Protein AF-A0A0H5CKI2-F1 (afdb_monomer_lite)

pLDDT: mean 74.11, std 16.39, range [36.91, 92.69]

Foldseek 3Di:
DVVVVVLVVLVVLQVVLCVVCPVQADPPVDSDADSSPHRDDPVNVQVVVQVVCVVVVHDRATPVNVLVVVLQVCVLVVNDLVVNCVVSDPCPSCNSCVVRVVPNPPPPPVVVVVVCVVPDDDDPDPPDPDDDD

Structure (mmCIF, N/CA/C/O backbone):
data_AF-A0A0H5CKI2-F1
#
_entry.id   AF-A0A0H5CKI2-F1
#
loop_
_atom_site.group_PDB
_atom_site.id
_atom_site.type_symbol
_atom_site.label_atom_id
_atom_site.label_alt_id
_atom_site.label_comp_id
_atom_site.label_asym_id
_atom_site.label_entity_id
_atom_site.label_seq_id
_atom_site.pdbx_PDB_ins_code
_atom_site.Cartn_x
_atom_site.Cartn_y
_atom_site.Cartn_z
_atom_site.occupancy
_atom_site.B_iso_or_equiv
_atom_site.auth_seq_id
_atom_site.auth_comp_id
_atom_site.auth_asym_id
_atom_site.auth_atom_id
_atom_site.pdbx_PDB_model_num
ATOM 1 N N . MET A 1 1 ? 6.039 -18.849 4.627 1.00 58.28 1 MET A N 1
ATOM 2 C CA . MET A 1 1 ? 5.171 -17.657 4.749 1.00 58.28 1 MET A CA 1
ATOM 3 C C . MET A 1 1 ? 4.934 -17.100 3.351 1.00 58.28 1 MET A C 1
ATOM 5 O O . MET A 1 1 ? 5.906 -16.752 2.691 1.00 58.28 1 MET A O 1
ATOM 9 N N . PHE A 1 2 ? 3.684 -17.084 2.883 1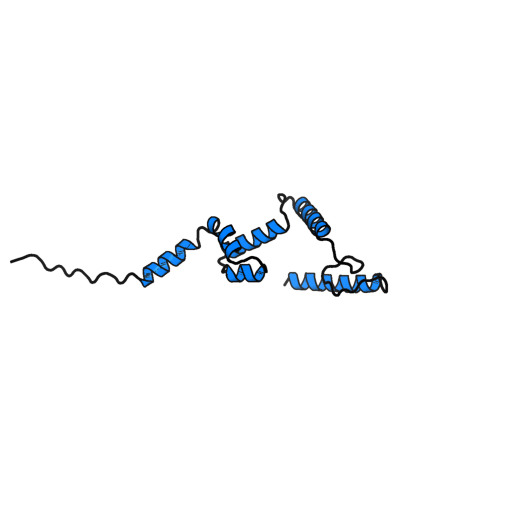.00 82.69 2 PHE A N 1
ATOM 10 C CA . PHE A 1 2 ? 3.303 -16.743 1.501 1.00 82.69 2 PHE A CA 1
ATOM 11 C C . PHE A 1 2 ? 3.906 -15.413 1.005 1.00 82.69 2 PHE A C 1
ATOM 13 O O . PHE 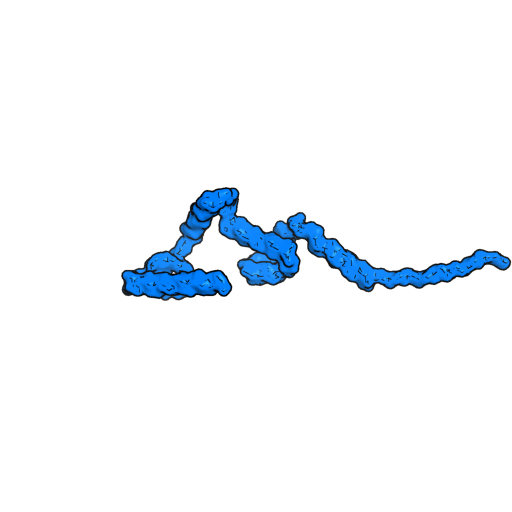A 1 2 ? 4.501 -15.367 -0.065 1.00 82.69 2 PHE A O 1
ATOM 20 N N . THR A 1 3 ? 3.879 -14.367 1.835 1.00 79.19 3 THR A N 1
ATOM 21 C CA . THR A 1 3 ? 4.388 -13.028 1.491 1.00 79.19 3 THR A CA 1
ATOM 22 C C . THR A 1 3 ? 5.871 -13.008 1.117 1.00 79.19 3 THR A C 1
ATOM 24 O O . THR A 1 3 ? 6.260 -12.345 0.161 1.00 79.19 3 THR A O 1
ATOM 27 N N . VAL A 1 4 ? 6.709 -13.762 1.838 1.00 88.06 4 VAL A N 1
ATOM 28 C CA . VAL A 1 4 ? 8.156 -13.826 1.565 1.00 88.06 4 VAL A CA 1
ATOM 29 C C . VAL A 1 4 ? 8.427 -14.507 0.224 1.00 88.06 4 VAL A C 1
ATOM 31 O O . VAL A 1 4 ? 9.338 -14.102 -0.493 1.00 88.06 4 VAL A O 1
ATOM 34 N N . ALA A 1 5 ? 7.636 -15.523 -0.130 1.00 89.19 5 ALA A N 1
ATOM 35 C CA . ALA A 1 5 ? 7.769 -16.206 -1.413 1.00 89.19 5 ALA A CA 1
ATOM 36 C C . ALA A 1 5 ? 7.424 -15.266 -2.579 1.00 89.19 5 ALA A C 1
ATOM 38 O O . ALA A 1 5 ? 8.227 -15.127 -3.498 1.00 89.19 5 ALA A O 1
ATOM 39 N N . VAL A 1 6 ? 6.298 -14.550 -2.481 1.00 90.62 6 VAL A N 1
ATOM 40 C CA . VAL A 1 6 ? 5.864 -13.579 -3.500 1.00 90.62 6 VAL A CA 1
ATOM 41 C C . VAL A 1 6 ? 6.878 -12.443 -3.665 1.00 90.62 6 VAL A C 1
ATOM 43 O O . VAL A 1 6 ? 7.174 -12.038 -4.787 1.00 90.62 6 VAL A O 1
ATOM 46 N N . LEU A 1 7 ? 7.456 -11.942 -2.567 1.00 90.44 7 LEU A N 1
ATOM 47 C CA . LEU A 1 7 ? 8.480 -10.900 -2.644 1.00 90.44 7 LEU A CA 1
ATOM 48 C C . LEU A 1 7 ? 9.746 -11.400 -3.350 1.00 90.44 7 LEU A C 1
ATOM 50 O O . LEU A 1 7 ? 10.278 -10.700 -4.203 1.00 90.44 7 LEU A O 1
ATOM 54 N N . ARG A 1 8 ? 10.217 -12.613 -3.038 1.00 91.75 8 ARG A N 1
ATOM 55 C CA . ARG A 1 8 ? 11.390 -13.200 -3.709 1.00 91.75 8 ARG A CA 1
ATOM 56 C C . ARG A 1 8 ? 11.168 -13.362 -5.207 1.00 91.75 8 ARG A C 1
ATOM 58 O O . ARG A 1 8 ? 12.046 -13.021 -5.990 1.00 91.75 8 ARG A O 1
ATOM 65 N N . GLU A 1 9 ? 9.994 -13.844 -5.597 1.00 92.69 9 GLU A N 1
ATOM 66 C CA . GLU A 1 9 ? 9.608 -13.946 -7.004 1.00 92.69 9 GLU A CA 1
ATOM 67 C C . GLU A 1 9 ? 9.579 -12.569 -7.679 1.00 92.69 9 GLU A C 1
ATOM 69 O O . GLU A 1 9 ? 10.033 -12.413 -8.811 1.00 92.69 9 GLU A O 1
ATOM 74 N N . HIS A 1 10 ? 9.086 -11.544 -6.980 1.00 90.62 10 HIS A N 1
ATOM 75 C CA . HIS A 1 10 ? 9.087 -10.188 -7.509 1.00 90.62 10 HIS A CA 1
ATOM 76 C C . HIS A 1 10 ? 10.499 -9.638 -7.717 1.00 90.62 10 HIS A C 1
ATOM 78 O O . HIS A 1 10 ? 10.760 -9.085 -8.782 1.00 90.62 10 HIS A O 1
ATOM 8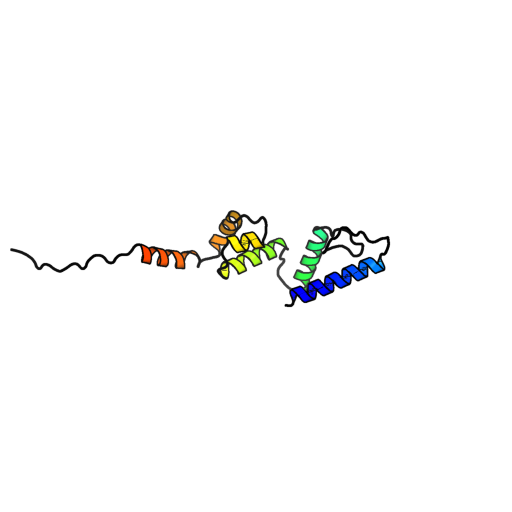4 N N . LEU A 1 11 ? 11.397 -9.824 -6.748 1.00 91.50 11 LEU A N 1
ATOM 85 C CA . LEU A 1 11 ? 12.793 -9.399 -6.861 1.00 91.50 11 LEU A CA 1
ATOM 86 C C . LEU A 1 11 ? 13.497 -10.104 -8.028 1.00 91.50 11 LEU A C 1
ATOM 88 O O . LEU A 1 11 ? 14.174 -9.451 -8.813 1.00 91.50 11 LEU A O 1
ATOM 92 N N . ALA A 1 12 ? 13.250 -11.403 -8.222 1.00 92.62 12 ALA A N 1
ATOM 93 C CA . ALA A 1 12 ? 13.782 -12.134 -9.372 1.00 92.62 12 ALA A CA 1
ATOM 94 C C . ALA A 1 12 ? 13.271 -11.582 -10.719 1.00 92.62 12 ALA A C 1
ATOM 96 O O . ALA A 1 12 ? 14.019 -11.556 -11.697 1.00 92.62 12 ALA A O 1
ATOM 97 N N . ARG A 1 13 ? 12.013 -11.113 -10.779 1.00 90.25 13 ARG A N 1
ATOM 98 C CA . ARG A 1 13 ? 11.475 -10.425 -11.966 1.00 90.25 13 ARG A CA 1
ATOM 99 C C . ARG A 1 13 ? 12.154 -9.080 -12.216 1.00 90.25 13 ARG A C 1
ATOM 101 O O . ARG A 1 13 ? 12.443 -8.793 -13.370 1.00 90.25 13 ARG A O 1
ATOM 108 N N . LEU A 1 14 ? 12.441 -8.298 -11.173 1.00 91.00 14 LEU A N 1
ATOM 109 C CA . LEU A 1 14 ? 13.188 -7.041 -11.320 1.00 91.00 14 LEU A CA 1
ATOM 110 C C . LEU A 1 14 ? 14.589 -7.303 -11.880 1.00 91.00 14 LEU A C 1
ATOM 112 O O . LEU A 1 14 ? 15.010 -6.633 -12.815 1.00 91.00 14 LEU A O 1
ATOM 116 N N . ASP A 1 15 ? 15.286 -8.322 -11.371 1.00 90.31 15 ASP A N 1
ATOM 117 C CA . ASP A 1 15 ? 16.606 -8.704 -11.887 1.00 90.31 15 ASP A CA 1
ATOM 118 C C . ASP A 1 15 ? 16.551 -9.120 -13.361 1.00 90.31 15 ASP A C 1
ATOM 120 O O . ASP A 1 15 ? 17.483 -8.856 -14.120 1.00 90.31 15 ASP A O 1
ATOM 124 N N . GLN A 1 16 ? 15.464 -9.773 -13.779 1.00 89.94 16 GLN A N 1
ATOM 125 C CA . GLN A 1 16 ? 15.255 -10.111 -15.182 1.00 89.94 16 GLN A CA 1
ATOM 126 C C . GLN A 1 16 ? 14.996 -8.862 -16.031 1.00 89.94 16 GLN A C 1
ATOM 128 O O . GLN A 1 16 ? 15.652 -8.694 -17.050 1.00 89.94 16 GLN A O 1
ATOM 133 N N . GLN A 1 17 ? 14.129 -7.954 -15.580 1.00 89.44 17 GLN A N 1
ATOM 134 C CA . GLN A 1 17 ? 13.844 -6.691 -16.271 1.00 89.44 17 GLN A CA 1
ATOM 135 C C . GLN A 1 17 ? 15.103 -5.830 -16.431 1.00 89.44 17 GLN A C 1
ATOM 137 O O . GLN A 1 17 ? 15.354 -5.304 -17.513 1.00 89.44 17 GLN A O 1
ATOM 142 N N . LYS A 1 18 ? 15.955 -5.772 -15.399 1.00 89.06 18 LYS A N 1
ATOM 143 C CA . LYS A 1 18 ? 17.278 -5.131 -15.463 1.00 89.06 18 LYS A CA 1
ATOM 144 C C . LYS A 1 18 ? 18.155 -5.718 -16.567 1.00 89.06 18 LYS A C 1
ATOM 146 O O . LYS A 1 18 ? 18.797 -4.975 -17.302 1.00 89.06 18 LYS A O 1
ATOM 151 N N . ARG A 1 19 ? 18.180 -7.048 -16.701 1.00 89.44 19 ARG A N 1
ATOM 152 C CA . ARG A 1 19 ? 18.938 -7.730 -17.764 1.00 89.44 19 ARG A CA 1
ATOM 153 C C . ARG A 1 19 ? 18.351 -7.478 -19.151 1.00 89.44 19 ARG A C 1
ATOM 155 O O . ARG A 1 19 ? 19.118 -7.285 -20.087 1.00 89.44 19 ARG A O 1
ATOM 162 N N . ASP A 1 20 ? 17.028 -7.479 -19.270 1.00 90.25 20 ASP A N 1
ATOM 163 C CA . ASP A 1 20 ? 16.331 -7.341 -20.551 1.00 90.25 20 ASP A CA 1
ATOM 164 C C . ASP A 1 20 ? 16.449 -5.918 -21.120 1.00 90.25 20 ASP A C 1
ATOM 166 O O . ASP A 1 20 ? 16.639 -5.749 -22.323 1.00 90.25 20 ASP A O 1
ATOM 170 N N . PHE A 1 21 ? 16.376 -4.895 -20.262 1.00 87.19 21 PHE A N 1
ATOM 171 C CA . PHE A 1 21 ? 16.497 -3.490 -20.665 1.00 87.19 21 PHE A CA 1
ATOM 172 C C . PHE A 1 21 ? 17.947 -2.991 -20.735 1.00 87.19 21 PHE A C 1
ATOM 174 O O . PHE A 1 21 ? 18.206 -1.994 -21.413 1.00 87.19 21 PHE A O 1
ATOM 181 N N . GLY A 1 22 ? 18.890 -3.667 -20.068 1.00 88.06 22 GLY A N 1
ATOM 182 C CA . GLY A 1 22 ? 20.312 -3.317 -20.082 1.00 88.06 22 GLY A CA 1
ATOM 183 C C . GLY A 1 22 ? 20.548 -1.847 -19.721 1.00 88.06 22 GLY A C 1
ATOM 184 O O . GLY A 1 22 ? 20.029 -1.356 -18.719 1.00 88.06 22 GLY A O 1
ATOM 185 N N . ASP A 1 23 ? 21.277 -1.127 -20.576 1.00 85.94 23 ASP A N 1
ATOM 186 C CA . ASP A 1 23 ? 21.585 0.303 -20.398 1.00 85.94 23 ASP A CA 1
ATOM 187 C C . ASP A 1 23 ? 20.340 1.215 -20.420 1.00 85.94 23 ASP A C 1
ATOM 189 O O . ASP A 1 23 ? 20.410 2.373 -20.014 1.00 85.94 23 ASP A O 1
ATOM 193 N N . GLY A 1 24 ? 19.197 0.714 -20.900 1.00 85.94 24 GLY A N 1
ATOM 194 C CA . GLY A 1 24 ? 17.920 1.427 -20.896 1.00 85.94 24 GLY A CA 1
ATOM 195 C C . GLY A 1 24 ? 17.139 1.322 -19.584 1.00 85.94 24 GLY A C 1
ATOM 196 O O . GLY A 1 24 ? 16.081 1.940 -19.472 1.00 85.94 24 GLY A O 1
ATOM 197 N N . TYR A 1 25 ? 17.615 0.541 -18.608 1.00 87.69 25 TYR A N 1
ATOM 198 C CA . TYR A 1 25 ? 16.936 0.364 -17.327 1.00 87.69 25 TYR A CA 1
ATOM 199 C C . TYR A 1 25 ? 17.238 1.517 -16.359 1.00 87.69 25 TYR A C 1
ATOM 201 O O . TYR A 1 25 ? 18.394 1.841 -16.085 1.00 87.69 25 TYR A O 1
ATOM 209 N N . HIS A 1 26 ? 16.195 2.099 -15.771 1.00 88.19 26 HIS A N 1
ATOM 210 C CA . HIS A 1 26 ? 16.318 3.136 -14.750 1.00 88.19 26 HIS A CA 1
ATOM 211 C C . HIS A 1 26 ? 16.414 2.517 -13.348 1.00 88.19 26 HIS A C 1
ATOM 213 O O . HIS A 1 26 ? 15.408 2.142 -12.749 1.00 88.19 26 HIS A O 1
ATOM 219 N N . ASP A 1 27 ? 17.631 2.394 -12.809 1.00 85.25 27 ASP A N 1
ATOM 220 C CA . ASP A 1 27 ? 17.858 1.790 -11.488 1.00 85.25 27 ASP A CA 1
ATOM 221 C C . ASP A 1 27 ? 17.813 2.810 -10.341 1.00 85.25 27 ASP A C 1
ATOM 223 O O . ASP A 1 27 ? 18.825 3.139 -9.727 1.00 85.25 27 ASP A O 1
ATOM 227 N N . ASP A 1 28 ? 16.606 3.276 -10.021 1.00 86.00 28 ASP A N 1
ATOM 228 C CA . ASP A 1 28 ? 16.354 4.155 -8.869 1.00 86.00 28 ASP A CA 1
ATOM 229 C C . ASP A 1 28 ? 16.225 3.376 -7.537 1.00 86.00 28 ASP A C 1
ATOM 231 O O . ASP A 1 28 ? 15.787 3.919 -6.520 1.00 86.00 28 ASP A O 1
ATOM 235 N N . GLY A 1 29 ? 16.557 2.076 -7.519 1.00 85.62 29 GLY A N 1
ATOM 236 C CA . GLY A 1 29 ? 16.435 1.223 -6.329 1.00 85.62 29 GLY A CA 1
ATOM 237 C C . GLY A 1 29 ? 14.989 0.951 -5.890 1.00 85.62 29 GLY A C 1
ATOM 238 O O . GLY A 1 29 ? 14.743 0.559 -4.746 1.00 85.62 29 GLY A O 1
ATOM 239 N N . LEU A 1 30 ? 14.018 1.167 -6.779 1.00 88.25 30 LEU A N 1
ATOM 240 C CA . LEU A 1 30 ? 12.601 0.963 -6.498 1.00 88.25 30 LEU A CA 1
ATOM 241 C C . LEU A 1 30 ? 12.252 -0.529 -6.479 1.00 88.25 30 LEU A C 1
ATOM 243 O O . LEU A 1 30 ? 12.556 -1.270 -7.408 1.00 88.25 30 LEU A O 1
ATOM 247 N N . VAL A 1 31 ? 11.548 -0.959 -5.429 1.00 86.88 31 VAL A N 1
ATOM 248 C CA . VAL A 1 31 ? 11.010 -2.329 -5.341 1.00 86.88 31 VAL A CA 1
ATOM 249 C C . VAL A 1 31 ? 9.773 -2.492 -6.225 1.00 86.88 31 VAL A C 1
ATOM 251 O O . VAL A 1 31 ? 9.533 -3.571 -6.746 1.00 86.88 31 VAL A O 1
ATOM 254 N N . PHE A 1 32 ? 8.990 -1.427 -6.412 1.00 87.06 32 PHE A N 1
ATOM 255 C CA . PHE A 1 32 ? 7.811 -1.420 -7.275 1.00 87.06 32 PHE A CA 1
ATOM 256 C C . PHE A 1 32 ? 8.004 -0.394 -8.391 1.00 87.06 32 PHE A C 1
ATOM 258 O O . PHE A 1 32 ? 7.742 0.795 -8.204 1.00 87.06 32 PHE A O 1
ATOM 265 N N . SER A 1 33 ? 8.466 -0.866 -9.544 1.00 90.00 33 SER A N 1
ATOM 266 C CA . SER A 1 33 ? 8.730 -0.062 -10.737 1.00 90.00 33 SER A CA 1
ATOM 267 C C . SER A 1 33 ? 7.992 -0.603 -11.962 1.00 90.00 33 SER A C 1
ATOM 269 O O . SER A 1 33 ? 7.499 -1.737 -11.972 1.00 90.00 33 SER A O 1
ATOM 271 N N . GLY A 1 34 ? 7.910 0.227 -13.003 1.00 84.94 34 GLY A N 1
ATOM 272 C CA . GLY A 1 34 ? 7.605 -0.220 -14.357 1.00 84.94 34 GLY A CA 1
ATOM 273 C C . GLY A 1 34 ? 8.670 -1.184 -14.884 1.00 84.94 34 GLY A C 1
ATOM 274 O O . GLY A 1 34 ? 9.705 -1.405 -14.251 1.00 84.94 34 GLY A O 1
ATOM 275 N N . GLU A 1 35 ? 8.411 -1.773 -16.050 1.00 84.62 35 GLU A N 1
ATOM 276 C CA . GLU A 1 35 ? 9.328 -2.743 -16.670 1.00 84.62 35 GLU A CA 1
ATOM 277 C C . GLU A 1 35 ? 10.684 -2.124 -17.037 1.00 84.62 35 GLU A C 1
ATOM 279 O O . GLU A 1 35 ? 11.695 -2.816 -17.030 1.00 84.62 35 GLU A O 1
ATOM 284 N N . ASP A 1 36 ? 10.703 -0.812 -17.267 1.00 84.94 36 ASP A N 1
ATOM 285 C CA . ASP A 1 36 ? 11.876 0.011 -17.558 1.00 84.94 36 ASP A CA 1
ATOM 286 C C . ASP A 1 36 ? 12.565 0.575 -16.298 1.00 84.94 36 ASP A C 1
ATOM 288 O O . ASP A 1 36 ? 13.490 1.380 -16.406 1.00 84.94 36 ASP A O 1
ATOM 292 N N . GLY A 1 37 ? 12.105 0.198 -15.100 1.00 86.88 37 GLY A N 1
ATOM 293 C CA . GLY A 1 37 ? 12.649 0.664 -13.821 1.00 86.88 37 GLY A CA 1
ATOM 294 C C . GLY A 1 37 ? 12.078 1.994 -13.317 1.00 86.88 37 GLY A C 1
ATOM 295 O O . GLY A 1 37 ? 12.331 2.379 -12.175 1.00 86.88 37 GLY A O 1
ATOM 296 N N . ARG A 1 38 ? 11.232 2.675 -14.100 1.00 88.88 38 ARG A N 1
ATOM 297 C CA . ARG A 1 38 ? 10.670 3.97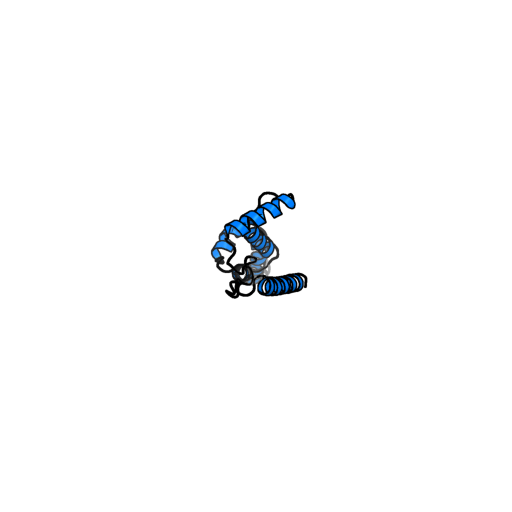6 -13.708 1.00 88.88 38 ARG A CA 1
ATOM 298 C C . ARG A 1 38 ? 9.576 3.861 -12.638 1.00 88.88 38 ARG A C 1
ATOM 300 O O . ARG A 1 38 ? 8.927 2.816 -12.517 1.00 88.88 38 ARG A O 1
ATOM 307 N N . PRO A 1 39 ? 9.303 4.941 -11.878 1.00 88.31 39 PRO A N 1
ATOM 308 C CA . PRO A 1 39 ? 8.197 4.973 -10.929 1.00 88.31 39 PRO A CA 1
ATOM 309 C C . PRO A 1 39 ? 6.848 4.705 -11.602 1.00 88.31 39 PRO A C 1
ATOM 311 O O . PRO A 1 39 ? 6.536 5.256 -12.658 1.00 88.31 39 PRO A O 1
ATOM 314 N N . ILE A 1 40 ? 6.011 3.896 -10.955 1.00 87.44 40 ILE A N 1
ATOM 315 C CA . ILE A 1 40 ? 4.631 3.687 -11.395 1.00 87.44 40 ILE A CA 1
ATOM 316 C C . ILE A 1 40 ? 3.788 4.879 -10.931 1.00 87.44 40 ILE A C 1
ATOM 318 O O . ILE A 1 40 ? 3.785 5.218 -9.746 1.00 87.44 40 ILE A O 1
ATOM 322 N N . TYR A 1 41 ? 3.033 5.487 -11.847 1.00 86.44 41 TYR A N 1
ATOM 323 C CA . TYR A 1 41 ? 2.085 6.542 -11.492 1.00 86.44 41 TYR A CA 1
ATOM 324 C C . TYR A 1 41 ? 0.984 6.010 -10.549 1.00 86.44 41 TYR A C 1
ATOM 326 O O . TYR A 1 41 ? 0.453 4.919 -10.787 1.00 86.44 41 TYR A O 1
ATOM 334 N N . PRO A 1 42 ? 0.591 6.766 -9.503 1.00 83.38 42 PRO A N 1
ATOM 335 C CA . PRO A 1 42 ? -0.434 6.334 -8.545 1.00 83.38 42 PRO A CA 1
ATOM 336 C C . PRO A 1 42 ? -1.771 5.941 -9.189 1.00 83.38 42 PRO A C 1
ATOM 338 O O . PRO A 1 42 ? -2.414 4.977 -8.759 1.00 83.38 42 PRO A O 1
ATOM 341 N N . ASP A 1 43 ? -2.164 6.642 -10.252 1.00 85.75 43 ASP A N 1
ATOM 342 C CA . ASP A 1 43 ? -3.408 6.383 -10.979 1.00 85.75 43 ASP A CA 1
ATOM 343 C C . ASP A 1 43 ? -3.384 5.006 -11.649 1.00 85.75 43 ASP A C 1
ATOM 345 O O . ASP A 1 43 ? -4.339 4.242 -11.528 1.00 85.75 43 ASP A O 1
ATOM 349 N N . THR A 1 44 ? -2.246 4.607 -12.225 1.00 86.56 44 THR A N 1
ATOM 350 C CA . THR A 1 44 ? -2.056 3.278 -12.824 1.00 86.56 44 THR A CA 1
ATOM 351 C C . THR A 1 44 ? -2.273 2.157 -11.806 1.00 86.56 44 THR A C 1
ATOM 353 O O . THR A 1 44 ? -2.853 1.114 -12.128 1.00 86.56 44 THR A O 1
ATOM 356 N N . ILE A 1 45 ? -1.823 2.354 -10.562 1.00 86.94 45 ILE A N 1
ATOM 357 C CA . ILE A 1 45 ? -2.032 1.388 -9.475 1.00 86.94 45 ILE A CA 1
ATOM 358 C C . ILE A 1 45 ? -3.515 1.339 -9.098 1.00 86.94 45 ILE A C 1
ATOM 360 O O . ILE A 1 45 ? -4.073 0.249 -8.958 1.00 86.94 45 ILE A O 1
ATOM 364 N N . SER A 1 46 ? -4.156 2.500 -8.977 1.00 86.31 46 SER A N 1
ATOM 365 C CA . SER A 1 46 ? -5.573 2.621 -8.617 1.00 86.31 46 SER A CA 1
ATOM 366 C C . SER A 1 46 ? -6.487 1.985 -9.668 1.00 86.31 46 SER A C 1
ATOM 368 O O . SER A 1 46 ? -7.352 1.179 -9.333 1.00 86.31 46 SER A O 1
ATOM 370 N N . GLU A 1 47 ? -6.251 2.247 -10.952 1.00 87.38 47 GLU A N 1
ATOM 371 C CA . GLU A 1 47 ? -6.991 1.623 -12.049 1.00 87.38 47 GLU A CA 1
ATOM 372 C C . GLU A 1 47 ? -6.779 0.111 -12.101 1.00 87.38 47 GLU A C 1
ATOM 374 O O . GLU A 1 47 ? -7.725 -0.656 -12.296 1.00 87.38 47 GLU A O 1
ATOM 379 N N . ARG A 1 48 ? -5.531 -0.345 -11.926 1.00 88.25 48 ARG A N 1
ATOM 380 C CA . ARG A 1 48 ? -5.229 -1.777 -11.880 1.00 88.25 48 ARG A CA 1
ATOM 381 C C . ARG A 1 48 ? -5.959 -2.451 -10.725 1.00 88.25 48 ARG A C 1
ATOM 383 O O . ARG A 1 48 ? -6.454 -3.560 -10.909 1.00 88.25 48 ARG A O 1
ATOM 390 N N . PHE A 1 49 ? -6.029 -1.796 -9.571 1.00 88.12 49 PHE A N 1
ATOM 391 C CA . PHE A 1 49 ? -6.769 -2.289 -8.420 1.00 88.12 49 PHE A CA 1
ATOM 392 C C . PHE A 1 49 ? -8.267 -2.390 -8.713 1.00 88.12 49 PHE A C 1
ATOM 394 O O . PHE A 1 49 ? -8.829 -3.465 -8.527 1.00 88.12 49 PHE A O 1
ATOM 401 N N . ASN A 1 50 ? -8.883 -1.342 -9.265 1.00 86.56 50 ASN A N 1
ATOM 402 C CA . ASN A 1 50 ? -10.304 -1.362 -9.628 1.00 86.56 50 ASN A CA 1
ATOM 403 C C . ASN A 1 50 ? -10.621 -2.517 -10.592 1.00 86.56 50 ASN A C 1
ATOM 405 O O . ASN A 1 50 ? -11.535 -3.294 -10.343 1.00 86.56 50 ASN A O 1
ATOM 409 N N . ARG A 1 51 ? -9.776 -2.747 -11.609 1.00 88.50 51 ARG A N 1
ATOM 410 C CA . ARG A 1 51 ? -9.934 -3.904 -12.512 1.00 88.50 51 ARG A CA 1
ATOM 411 C C . ARG A 1 51 ? -9.853 -5.256 -11.797 1.00 88.50 51 ARG A C 1
ATOM 413 O O . ARG A 1 51 ? -10.446 -6.224 -12.264 1.00 88.50 51 ARG A O 1
ATOM 420 N N . LEU A 1 52 ? -9.066 -5.371 -10.727 1.00 89.56 52 LEU A N 1
ATOM 421 C CA . LEU A 1 52 ? -8.977 -6.600 -9.932 1.00 89.56 52 LEU A CA 1
ATOM 422 C C . LEU A 1 52 ? -10.207 -6.781 -9.038 1.00 89.56 52 LEU A C 1
ATOM 424 O O . LEU A 1 52 ? -10.693 -7.903 -8.927 1.00 89.56 52 LEU A O 1
ATOM 428 N N . VAL A 1 53 ? -10.714 -5.695 -8.451 1.00 87.88 53 VAL A N 1
ATOM 429 C CA . VAL A 1 53 ? -11.967 -5.670 -7.679 1.00 87.88 53 VAL A CA 1
ATOM 430 C C . VAL A 1 53 ? -13.135 -6.125 -8.554 1.00 87.88 53 VAL A C 1
ATOM 432 O O . VAL A 1 53 ? -13.846 -7.056 -8.176 1.00 87.88 53 VAL A O 1
ATOM 435 N N . ASP A 1 54 ? -13.250 -5.564 -9.760 1.00 87.81 54 ASP A N 1
ATOM 436 C CA . ASP A 1 54 ? -14.284 -5.931 -10.731 1.00 87.81 54 ASP A CA 1
ATOM 437 C C . ASP A 1 54 ? -14.194 -7.415 -11.113 1.00 87.81 54 ASP A C 1
ATOM 439 O O . ASP A 1 54 ? -15.190 -8.137 -11.113 1.00 87.81 54 ASP A O 1
ATOM 443 N N . LYS A 1 55 ? -12.978 -7.912 -11.381 1.00 90.50 55 LYS A N 1
ATOM 444 C CA . LYS A 1 55 ? -12.738 -9.333 -11.691 1.00 90.50 55 LYS A CA 1
ATOM 445 C C . LYS A 1 55 ? -13.055 -10.270 -10.529 1.00 90.50 55 LYS A C 1
ATOM 447 O O . LYS A 1 55 ? -13.407 -11.421 -10.768 1.00 90.50 55 LYS A O 1
ATOM 452 N N . ALA A 1 56 ? -12.905 -9.803 -9.294 1.00 88.56 56 ALA A N 1
ATOM 453 C CA . ALA A 1 56 ? -13.251 -10.560 -8.099 1.00 88.56 56 ALA A CA 1
ATOM 454 C C . ALA A 1 56 ? -14.762 -10.539 -7.800 1.00 88.56 56 ALA A C 1
ATOM 456 O O . ALA A 1 56 ? -15.197 -11.225 -6.877 1.00 88.56 56 ALA A O 1
ATOM 457 N N . GLY A 1 57 ? -15.559 -9.772 -8.559 1.00 89.50 57 GLY A N 1
ATOM 458 C CA . GLY A 1 57 ? -16.998 -9.617 -8.331 1.00 89.50 57 GLY A CA 1
ATOM 459 C C . GLY A 1 57 ? -17.321 -8.884 -7.029 1.00 89.50 57 GLY A C 1
ATOM 460 O O . GLY A 1 57 ? -18.394 -9.080 -6.459 1.00 89.50 57 GLY A O 1
ATOM 461 N N . LEU A 1 58 ? -16.379 -8.085 -6.525 1.00 84.69 58 LEU A N 1
ATOM 462 C CA . LEU A 1 58 ? -16.549 -7.334 -5.289 1.00 84.69 58 LEU A CA 1
ATOM 463 C C . LEU A 1 58 ? -17.219 -5.981 -5.574 1.00 84.69 58 LEU A C 1
ATOM 465 O O . LEU A 1 58 ? -17.034 -5.420 -6.656 1.00 84.69 58 LEU A O 1
ATOM 469 N N . PRO A 1 59 ? -17.967 -5.419 -4.607 1.00 81.62 59 PRO A N 1
ATOM 470 C CA . PRO A 1 59 ? -18.412 -4.032 -4.683 1.00 81.62 59 PRO A CA 1
ATOM 471 C C . PRO A 1 59 ? -17.219 -3.096 -4.886 1.00 81.62 59 PRO A C 1
ATOM 473 O O . PRO A 1 59 ? -16.126 -3.378 -4.388 1.00 81.62 59 PRO A O 1
ATOM 476 N N . LEU A 1 60 ? -17.438 -1.972 -5.576 1.00 78.81 60 LEU A N 1
ATOM 477 C CA . LEU A 1 60 ? -16.386 -0.995 -5.848 1.00 78.81 60 LEU A CA 1
ATOM 478 C C . LEU A 1 60 ? -15.746 -0.527 -4.533 1.00 78.81 60 LEU A C 1
ATOM 480 O O . LEU A 1 60 ? -16.327 0.251 -3.777 1.00 78.81 60 LEU A O 1
ATOM 484 N N . ILE A 1 61 ? -14.533 -1.008 -4.277 1.00 81.69 61 ILE A N 1
ATOM 485 C CA . ILE A 1 61 ? -13.696 -0.618 -3.150 1.00 81.69 61 ILE A CA 1
ATOM 486 C C . ILE A 1 61 ? -12.461 0.085 -3.699 1.00 81.69 61 ILE A C 1
ATOM 488 O O . ILE A 1 61 ? -11.908 -0.315 -4.720 1.00 81.69 61 ILE A O 1
ATOM 492 N N . THR A 1 62 ? -12.026 1.149 -3.028 1.00 82.88 62 THR A N 1
ATOM 493 C CA . THR A 1 62 ? -10.788 1.862 -3.363 1.00 82.88 62 THR A CA 1
ATOM 494 C C . THR A 1 62 ? -9.618 1.315 -2.546 1.00 82.88 62 THR A C 1
ATOM 496 O O . THR A 1 62 ? -9.808 0.675 -1.510 1.00 82.88 62 THR A O 1
ATOM 499 N N . LEU A 1 63 ? -8.380 1.610 -2.954 1.00 80.25 63 LEU A N 1
ATOM 500 C CA . LEU A 1 63 ? -7.189 1.272 -2.159 1.00 80.25 63 LEU A CA 1
ATOM 501 C C . LEU A 1 63 ? -7.239 1.886 -0.750 1.00 80.25 63 LEU A C 1
ATOM 503 O O . LEU A 1 63 ? -6.809 1.264 0.223 1.00 80.25 63 LEU A O 1
ATOM 507 N N . HIS A 1 64 ? -7.806 3.090 -0.628 1.00 81.12 64 HIS A N 1
ATOM 508 C CA . HIS A 1 64 ? -8.030 3.725 0.667 1.00 81.12 64 HIS A CA 1
ATOM 509 C C . HIS A 1 64 ? -9.095 2.977 1.482 1.00 81.12 64 HIS A C 1
ATOM 511 O O . HIS A 1 64 ? -8.883 2.708 2.661 1.00 81.12 64 HIS A O 1
ATOM 517 N N . GLY A 1 65 ? -10.185 2.543 0.840 1.00 79.25 65 GLY A N 1
ATOM 518 C CA . GLY A 1 65 ? -11.202 1.688 1.454 1.00 79.25 65 GLY A CA 1
ATOM 519 C C . GLY A 1 65 ? -10.622 0.381 2.000 1.00 79.25 65 GLY A C 1
ATOM 520 O O . GLY A 1 65 ? -10.909 0.016 3.134 1.00 79.25 65 GLY A O 1
ATOM 521 N N . LEU A 1 66 ? -9.719 -0.271 1.262 1.00 82.31 66 LEU A N 1
ATOM 522 C CA . LEU A 1 66 ? -9.027 -1.475 1.738 1.00 82.31 66 LEU A CA 1
ATOM 523 C C . LEU A 1 66 ? -8.183 -1.198 2.995 1.00 82.31 66 LEU A C 1
ATOM 525 O O . LEU A 1 66 ? -8.180 -1.990 3.941 1.00 82.31 66 LEU A O 1
ATOM 529 N N . ARG A 1 67 ? -7.484 -0.057 3.024 1.00 80.50 67 ARG A N 1
ATOM 530 C CA . ARG A 1 67 ? -6.721 0.396 4.195 1.00 80.50 67 ARG A CA 1
ATOM 531 C C . ARG A 1 67 ? -7.636 0.649 5.397 1.00 80.50 67 ARG A C 1
ATOM 533 O O . ARG A 1 67 ? -7.254 0.299 6.514 1.00 80.50 67 ARG A O 1
ATOM 540 N N . HIS A 1 68 ? -8.830 1.198 5.174 1.00 80.06 68 HIS A N 1
ATOM 541 C CA . HIS A 1 68 ? -9.845 1.335 6.218 1.00 80.06 68 HIS A CA 1
ATOM 542 C C . HIS A 1 68 ? -10.329 -0.023 6.723 1.00 80.06 68 HIS A C 1
ATOM 544 O O . HIS A 1 68 ? -10.290 -0.270 7.925 1.00 80.06 68 HIS A O 1
ATOM 550 N N . SER A 1 69 ? -10.674 -0.949 5.824 1.00 81.00 69 SER A N 1
ATOM 551 C CA . SER A 1 69 ? -11.109 -2.297 6.204 1.00 81.00 69 SER A CA 1
ATOM 552 C C . SER A 1 69 ? -10.064 -3.024 7.052 1.00 81.00 69 SER A C 1
ATOM 554 O O . SER A 1 69 ? -10.416 -3.662 8.041 1.00 81.00 69 SER A O 1
ATOM 556 N N . TYR A 1 70 ? -8.773 -2.892 6.723 1.00 84.00 70 TYR A N 1
ATOM 557 C CA . TYR A 1 70 ? -7.695 -3.434 7.554 1.00 84.00 70 TYR A CA 1
ATOM 558 C C . TYR A 1 70 ? -7.715 -2.860 8.976 1.00 84.00 70 TYR A C 1
ATOM 560 O O . TYR A 1 70 ? -7.596 -3.617 9.940 1.00 84.00 70 TYR A O 1
ATOM 568 N N . ALA A 1 71 ? -7.869 -1.540 9.115 1.00 82.19 71 ALA A N 1
ATOM 569 C CA . ALA A 1 71 ? -7.921 -0.891 10.419 1.00 82.19 71 ALA A CA 1
ATOM 570 C C . ALA A 1 71 ? -9.116 -1.393 11.242 1.00 82.19 71 ALA A C 1
ATOM 572 O O . ALA A 1 71 ? -8.924 -1.815 12.381 1.00 82.19 71 ALA A O 1
ATOM 573 N N . THR A 1 72 ? -10.312 -1.441 10.647 1.00 77.12 72 THR A N 1
ATOM 574 C CA . THR A 1 72 ? -11.527 -1.951 11.296 1.00 77.12 72 THR A CA 1
ATOM 575 C C . THR A 1 72 ? -11.356 -3.400 11.748 1.00 77.12 72 THR A C 1
ATOM 577 O O . THR A 1 72 ? -11.641 -3.725 12.897 1.00 77.12 72 THR A O 1
ATOM 580 N N . ILE A 1 73 ? -10.848 -4.281 10.878 1.00 82.62 73 ILE A N 1
ATOM 581 C CA . ILE A 1 73 ? -10.633 -5.698 11.212 1.00 82.62 73 ILE A CA 1
ATOM 582 C C . ILE A 1 73 ? -9.612 -5.837 12.347 1.00 82.62 73 ILE A C 1
ATOM 584 O O . ILE A 1 73 ? -9.826 -6.623 13.270 1.00 82.62 73 ILE A O 1
ATOM 588 N N . ALA A 1 74 ? -8.520 -5.069 12.315 1.00 82.00 74 ALA A N 1
ATOM 589 C CA . ALA A 1 74 ? -7.496 -5.112 13.355 1.00 82.00 74 ALA A CA 1
ATOM 590 C C . ALA A 1 74 ? -8.038 -4.641 14.714 1.00 82.00 74 ALA A C 1
ATOM 592 O O . ALA A 1 74 ? -7.806 -5.310 15.720 1.00 82.00 74 ALA A O 1
ATOM 593 N N . LEU A 1 75 ? -8.795 -3.542 14.740 1.00 80.88 75 LEU A N 1
ATOM 594 C CA . LEU A 1 75 ? -9.410 -3.019 15.963 1.00 80.88 75 LEU A CA 1
ATOM 595 C C . LEU A 1 75 ? -10.452 -3.981 16.536 1.00 80.88 75 LEU A C 1
ATOM 597 O O . LEU A 1 75 ? -10.399 -4.299 17.720 1.00 80.88 75 LEU A O 1
ATOM 601 N N . ARG A 1 76 ? -11.335 -4.528 15.690 1.00 77.38 76 ARG A N 1
ATOM 602 C CA . ARG A 1 76 ? -12.328 -5.538 16.099 1.00 77.38 76 ARG A CA 1
ATOM 603 C C . ARG A 1 76 ? -11.697 -6.839 16.594 1.00 77.38 76 ARG A C 1
ATOM 605 O O . ARG A 1 76 ? -12.327 -7.569 17.344 1.00 77.38 76 ARG A O 1
ATOM 612 N N . SER A 1 77 ? -10.460 -7.125 16.192 1.00 82.62 77 SER A N 1
ATOM 613 C CA . SER A 1 77 ? -9.685 -8.271 16.688 1.00 82.62 77 SER A CA 1
ATOM 614 C C . SER A 1 77 ? -8.946 -7.975 18.004 1.00 82.62 77 SER A C 1
ATOM 616 O O . SER A 1 77 ? -8.102 -8.768 18.414 1.00 82.62 77 SER A O 1
ATOM 618 N N . GLY A 1 78 ? -9.195 -6.823 18.640 1.00 78.50 78 GLY A N 1
ATOM 619 C CA . GLY A 1 78 ? -8.568 -6.422 19.902 1.00 78.50 78 GLY A CA 1
ATOM 620 C C . GLY A 1 78 ? -7.144 -5.872 19.760 1.00 78.50 78 GLY A C 1
ATOM 621 O O . GLY A 1 78 ? -6.433 -5.724 20.754 1.00 78.50 78 GLY A O 1
ATOM 622 N N . VAL A 1 79 ? -6.677 -5.567 18.542 1.00 82.25 79 VAL A N 1
ATOM 623 C CA . VAL A 1 79 ? -5.347 -4.967 18.363 1.00 82.25 79 VAL A CA 1
ATOM 624 C C . VA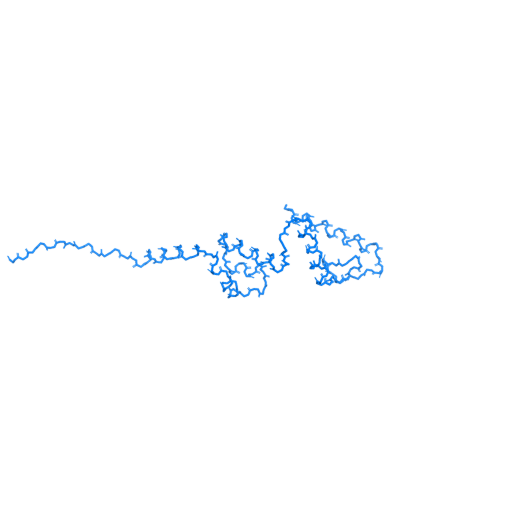L A 1 79 ? -5.382 -3.525 18.851 1.00 82.25 79 VAL A C 1
ATOM 626 O O . VAL A 1 79 ? -6.135 -2.700 18.341 1.00 82.25 79 VAL A O 1
ATOM 629 N N . HIS A 1 80 ? -4.501 -3.203 19.798 1.00 80.06 80 HIS A N 1
ATOM 630 C CA . HIS A 1 80 ? -4.431 -1.870 20.383 1.00 80.06 80 HIS A CA 1
ATOM 631 C C . HIS A 1 80 ? -4.282 -0.772 19.299 1.00 80.06 80 HIS A C 1
ATOM 633 O O . HIS A 1 80 ? -3.385 -0.877 18.449 1.00 80.06 80 HIS A O 1
ATOM 639 N N . PRO A 1 81 ? -5.060 0.330 19.349 1.00 78.94 81 PRO A N 1
ATOM 640 C CA . PRO A 1 81 ? -5.071 1.375 18.316 1.00 78.94 81 PRO A CA 1
ATOM 641 C C . PRO A 1 81 ? -3.692 1.955 17.978 1.00 78.94 81 PRO A C 1
ATOM 643 O O . PRO A 1 81 ? -3.384 2.222 16.818 1.00 78.94 81 PRO A O 1
ATOM 646 N N . LYS A 1 82 ? -2.807 2.083 18.974 1.00 76.25 82 LYS A N 1
ATOM 647 C CA . LYS A 1 82 ? -1.408 2.515 18.776 1.00 76.25 82 LYS A CA 1
ATOM 648 C C . LYS A 1 82 ? -0.607 1.583 17.854 1.00 76.25 82 LYS A C 1
ATOM 650 O O . LYS A 1 82 ? 0.209 2.056 17.068 1.00 76.25 82 LYS A O 1
ATOM 655 N N . ILE A 1 83 ? -0.847 0.272 17.926 1.00 81.69 83 ILE A N 1
ATOM 656 C CA . ILE A 1 83 ? -0.193 -0.725 17.065 1.00 81.69 83 ILE A CA 1
ATOM 657 C C . ILE A 1 83 ? -0.748 -0.618 15.643 1.00 81.69 83 ILE A C 1
ATOM 659 O O . ILE A 1 83 ? 0.023 -0.619 14.685 1.00 81.69 83 ILE A O 1
ATOM 663 N N . VAL A 1 84 ? -2.069 -0.472 15.497 1.00 81.69 84 VAL A N 1
ATOM 664 C CA . VAL A 1 84 ? -2.718 -0.274 14.190 1.00 81.69 84 VAL A CA 1
ATOM 665 C C . VAL A 1 84 ? -2.208 1.011 13.522 1.00 81.69 84 VAL A C 1
ATOM 667 O O . VAL A 1 84 ? -1.774 0.974 12.374 1.00 81.69 84 VAL A O 1
ATOM 670 N N . SER A 1 85 ? -2.158 2.120 14.266 1.00 78.31 85 SER A N 1
ATOM 671 C CA . SER A 1 85 ? -1.605 3.410 13.827 1.00 78.31 85 SER A CA 1
ATOM 672 C C . SER A 1 85 ? -0.156 3.290 13.347 1.00 78.31 85 SER A C 1
ATOM 674 O O . SER A 1 85 ? 0.170 3.726 12.241 1.00 78.31 85 SER A O 1
ATOM 676 N N . SER A 1 86 ? 0.700 2.624 14.131 1.00 81.25 86 SER A N 1
ATOM 677 C CA . SER A 1 86 ? 2.102 2.395 13.771 1.00 81.25 86 SER A CA 1
ATOM 678 C C . SER A 1 86 ? 2.255 1.571 12.491 1.00 81.25 86 SER A C 1
ATOM 680 O O . SER A 1 86 ? 3.134 1.871 11.689 1.00 81.25 86 SER A O 1
ATOM 682 N N . ARG A 1 87 ? 1.401 0.563 12.275 1.00 82.38 87 ARG A N 1
ATOM 683 C CA . ARG A 1 87 ? 1.427 -0.276 11.066 1.00 82.38 87 ARG A CA 1
ATOM 684 C C . ARG A 1 87 ? 0.920 0.444 9.824 1.00 82.38 87 ARG A C 1
ATOM 686 O O . ARG A 1 87 ? 1.377 0.152 8.725 1.00 82.38 87 ARG A O 1
ATOM 693 N N . LEU A 1 88 ? -0.026 1.362 9.988 1.00 79.00 88 LEU A N 1
ATOM 694 C CA . LEU A 1 88 ? -0.578 2.131 8.880 1.00 79.00 88 LEU A CA 1
ATOM 695 C C . LEU A 1 88 ? 0.362 3.264 8.448 1.00 79.00 88 LEU A C 1
ATOM 697 O O . LEU A 1 88 ? 0.425 3.563 7.256 1.00 79.00 88 LEU A O 1
ATOM 701 N N . GLY A 1 89 ? 1.108 3.866 9.377 1.00 69.19 89 GLY A N 1
ATOM 702 C CA . GLY A 1 89 ? 1.974 5.015 9.103 1.00 69.19 89 GLY A CA 1
ATOM 703 C C . GLY A 1 89 ? 1.152 6.273 8.794 1.00 69.19 89 GLY A C 1
ATOM 704 O O . GLY A 1 89 ? 0.272 6.258 7.937 1.00 69.19 89 GLY A O 1
ATOM 705 N N . HIS A 1 90 ? 1.397 7.362 9.523 1.00 62.97 90 HIS A N 1
ATOM 706 C CA . HIS A 1 90 ? 0.696 8.658 9.413 1.00 62.97 90 HIS A CA 1
ATOM 707 C C . HIS A 1 90 ? -0.815 8.682 9.709 1.00 62.97 90 HIS A C 1
ATOM 709 O O . HIS A 1 90 ? -1.402 9.760 9.730 1.00 62.97 90 HIS A O 1
ATOM 715 N N . ALA A 1 91 ? -1.460 7.549 9.998 1.00 59.34 91 ALA A N 1
ATOM 716 C CA . ALA A 1 91 ? -2.808 7.562 10.559 1.00 59.34 91 ALA A CA 1
ATOM 717 C C . ALA A 1 91 ? -2.705 7.943 12.041 1.00 59.34 91 ALA A C 1
ATOM 719 O O . ALA A 1 91 ? -2.302 7.115 12.861 1.00 59.34 91 ALA A O 1
ATOM 720 N N . THR A 1 92 ? -3.003 9.196 12.389 1.00 57.44 92 THR A N 1
ATOM 721 C CA . THR A 1 92 ? -3.012 9.650 13.786 1.00 57.44 92 THR A CA 1
ATOM 722 C C . THR A 1 92 ? -3.922 8.736 14.605 1.00 57.44 92 THR A C 1
ATOM 724 O O . THR A 1 92 ? -5.018 8.404 14.160 1.00 57.44 92 THR A O 1
ATOM 727 N N . VAL A 1 93 ? -3.492 8.334 15.807 1.00 58.03 93 VAL A N 1
ATOM 728 C CA . VAL A 1 93 ? -4.321 7.532 16.732 1.00 58.03 93 VAL A CA 1
ATOM 729 C C . VAL A 1 93 ? -5.686 8.190 16.947 1.00 58.03 93 VAL A C 1
ATOM 731 O O . VAL A 1 93 ? -6.683 7.485 16.992 1.00 58.03 93 VAL A O 1
ATOM 734 N N . ALA A 1 94 ? -5.722 9.527 16.976 1.00 55.31 94 ALA A N 1
ATOM 735 C CA . ALA A 1 94 ? -6.947 10.316 16.985 1.00 55.31 94 ALA A CA 1
ATOM 736 C C . ALA A 1 94 ? -7.840 10.020 15.772 1.00 55.31 94 ALA A C 1
ATOM 738 O O . ALA A 1 94 ? -8.971 9.649 15.984 1.00 55.31 94 ALA A O 1
ATOM 739 N N . PHE A 1 95 ? -7.341 10.058 14.530 1.00 62.00 95 PHE A N 1
ATOM 740 C CA . PHE A 1 95 ? -8.142 9.723 13.338 1.00 62.00 95 PHE A CA 1
ATOM 741 C C . PHE A 1 95 ? -8.680 8.287 13.376 1.00 62.00 95 PHE A C 1
ATOM 743 O O . PHE A 1 95 ? -9.802 8.033 12.958 1.00 62.00 95 PHE A O 1
ATOM 750 N N . ILE A 1 96 ? -7.886 7.345 13.893 1.00 61.56 96 ILE A N 1
ATOM 751 C CA . ILE A 1 96 ? -8.312 5.953 14.058 1.00 61.56 96 ILE A CA 1
ATOM 752 C C . ILE A 1 96 ? -9.404 5.849 15.132 1.00 61.56 96 ILE A C 1
ATOM 754 O O . ILE A 1 96 ? -10.438 5.254 14.868 1.00 61.56 96 ILE A O 1
ATOM 758 N N . LEU A 1 97 ? -9.228 6.431 16.319 1.00 60.78 97 LEU A N 1
ATOM 759 C CA . LEU A 1 97 ? -10.295 6.422 17.322 1.00 60.78 97 LEU A CA 1
ATOM 760 C C . LEU A 1 97 ? -11.534 7.167 16.812 1.00 60.78 97 LEU A C 1
ATOM 762 O O . LEU A 1 97 ? -12.619 6.616 16.852 1.00 60.78 97 LEU A O 1
ATOM 766 N N . ASP A 1 98 ? -11.385 8.366 16.270 1.00 62.62 98 ASP A N 1
ATOM 767 C CA . ASP A 1 98 ? -12.496 9.212 15.820 1.00 62.62 98 ASP A CA 1
ATOM 768 C C . ASP A 1 98 ? -13.296 8.556 14.677 1.00 62.62 98 ASP A C 1
ATOM 770 O O . ASP A 1 98 ? -14.514 8.644 14.640 1.00 62.62 98 ASP A O 1
ATOM 774 N N . THR A 1 99 ? -12.627 7.808 13.788 1.00 59.81 99 THR A N 1
ATOM 775 C CA . THR A 1 99 ? -13.288 7.085 12.683 1.00 59.81 99 THR A CA 1
ATOM 776 C C . THR A 1 99 ? -13.862 5.726 13.102 1.00 59.81 99 THR A C 1
ATOM 778 O O . THR A 1 99 ? -14.804 5.258 12.474 1.00 59.81 99 THR A O 1
ATOM 781 N N . TYR A 1 100 ? -13.296 5.051 14.112 1.00 58.53 100 TYR A N 1
ATOM 782 C CA . TYR A 1 100 ? -13.648 3.653 14.425 1.00 58.53 100 TYR A CA 1
ATOM 783 C C . TYR A 1 100 ? -14.251 3.432 15.817 1.00 58.53 100 TYR A C 1
ATOM 785 O O . TYR A 1 100 ? -14.596 2.295 16.129 1.00 58.53 100 TYR A O 1
ATOM 793 N N . SER A 1 101 ? -14.394 4.464 16.654 1.00 57.38 101 SER A N 1
ATOM 794 C CA . SER A 1 101 ? -15.019 4.324 17.982 1.00 57.38 101 SER A CA 1
ATOM 795 C C . SER A 1 101 ? -16.514 3.996 17.891 1.00 57.38 101 SER A C 1
ATOM 797 O O . SER A 1 101 ? -17.027 3.321 18.774 1.00 57.38 101 SER A O 1
ATOM 799 N N . GLU A 1 102 ? -17.204 4.398 16.817 1.00 57.28 102 GLU A N 1
ATOM 800 C CA . GLU A 1 102 ? -18.637 4.103 16.620 1.00 57.28 102 GLU A CA 1
ATOM 801 C C . GLU A 1 102 ? -18.910 2.634 16.226 1.00 57.28 102 GLU A C 1
ATOM 803 O O . GLU A 1 102 ? -19.967 2.093 16.545 1.00 57.28 102 GLU A O 1
ATOM 808 N N . ASP A 1 103 ? -17.942 1.957 15.594 1.00 53.47 103 ASP A N 1
ATOM 809 C CA . ASP A 1 103 ? -18.086 0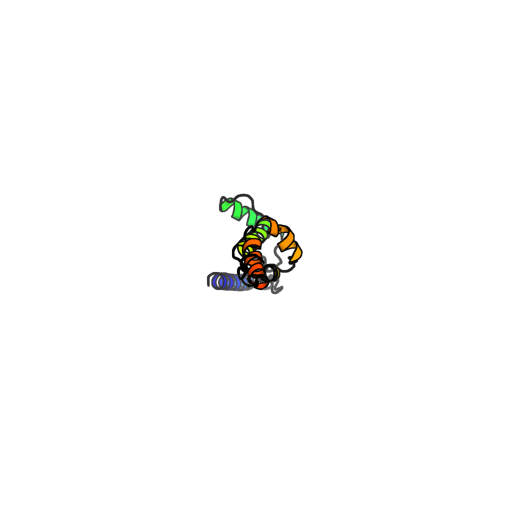.601 15.030 1.00 53.47 103 ASP A CA 1
ATOM 810 C C . ASP A 1 103 ? -17.471 -0.515 15.898 1.00 53.47 103 ASP A C 1
ATOM 812 O O . ASP A 1 103 ? -17.469 -1.693 15.512 1.00 53.47 103 ASP A O 1
ATOM 816 N N . VAL A 1 104 ? -16.928 -0.177 17.072 1.00 53.50 104 VAL A N 1
ATOM 817 C CA . VAL A 1 104 ? -16.331 -1.141 18.010 1.00 53.50 104 VAL A CA 1
ATOM 818 C C . VAL A 1 104 ? -17.151 -1.168 19.309 1.00 53.50 104 VAL A C 1
ATOM 820 O O . VAL A 1 104 ? -16.725 -0.621 20.323 1.00 53.50 104 VAL A O 1
ATOM 823 N N . PRO A 1 105 ? -18.322 -1.834 19.319 1.00 50.19 105 PRO A N 1
ATOM 824 C CA . PRO A 1 105 ? -19.231 -1.857 20.471 1.00 50.19 105 PRO A CA 1
ATOM 825 C C . PRO A 1 105 ? -18.699 -2.612 21.706 1.00 50.19 105 PRO A C 1
ATOM 827 O O . PRO A 1 105 ? -19.385 -2.657 22.722 1.00 50.19 105 PRO A O 1
ATOM 830 N N . ASP A 1 106 ? -17.496 -3.194 21.643 1.00 48.44 106 ASP A N 1
ATOM 831 C CA . ASP A 1 106 ? -16.930 -4.048 22.701 1.00 48.44 106 ASP A CA 1
ATOM 832 C C . ASP A 1 106 ? -15.689 -3.470 23.400 1.00 48.44 106 ASP A C 1
ATOM 834 O O . ASP A 1 106 ? -15.156 -4.099 24.310 1.00 48.44 106 ASP A O 1
ATOM 838 N N . LEU A 1 107 ? -15.219 -2.272 23.028 1.00 51.00 107 LEU A N 1
ATOM 839 C CA . LEU A 1 107 ? -14.083 -1.655 23.731 1.00 51.00 107 LEU A CA 1
ATOM 840 C C . LEU A 1 107 ? -14.465 -1.063 25.097 1.00 51.00 107 LEU A C 1
ATOM 842 O O . LEU A 1 107 ? -13.593 -0.950 25.952 1.00 51.00 107 LEU A O 1
ATOM 846 N N . ASP A 1 108 ? -15.742 -0.738 25.323 1.00 45.69 108 ASP A N 1
ATOM 847 C CA . ASP A 1 108 ? -16.214 -0.087 26.557 1.00 45.69 108 ASP A CA 1
ATOM 848 C C . ASP A 1 108 ? -16.728 -1.061 27.627 1.00 45.69 108 ASP A C 1
ATOM 850 O O . ASP A 1 108 ? -16.855 -0.689 28.796 1.00 45.69 108 ASP A O 1
ATOM 854 N N . ARG A 1 109 ? -17.015 -2.317 27.264 1.00 46.50 109 ARG A N 1
ATOM 855 C CA . ARG A 1 109 ? -17.621 -3.277 28.201 1.00 46.50 109 ARG A CA 1
ATOM 856 C C . ARG A 1 109 ? -16.606 -3.867 29.185 1.00 46.50 109 ARG A C 1
ATOM 858 O O . ARG A 1 109 ? -16.927 -4.050 30.353 1.00 46.50 109 ARG A O 1
ATOM 865 N N . ASP A 1 110 ? -15.376 -4.087 28.728 1.00 49.84 110 ASP A N 1
ATOM 866 C CA . ASP A 1 110 ? -14.290 -4.709 29.502 1.00 49.84 110 ASP A CA 1
ATOM 867 C C . ASP A 1 110 ? -13.593 -3.742 30.504 1.00 49.84 110 ASP A C 1
ATOM 869 O O . ASP A 1 110 ? -13.312 -4.118 31.649 1.00 49.84 110 ASP A O 1
ATOM 873 N N . PRO A 1 111 ? -13.360 -2.449 30.173 1.00 47.69 111 PRO A N 1
ATOM 874 C CA . PRO A 1 111 ? -12.732 -1.512 31.106 1.00 47.69 111 PRO A CA 1
ATOM 875 C C . PRO A 1 111 ? -13.648 -1.105 32.262 1.00 47.69 111 PRO A C 1
ATOM 877 O O . PRO A 1 111 ? -13.164 -0.901 33.375 1.00 47.69 111 PRO A O 1
ATOM 880 N N . ALA A 1 112 ? -14.958 -0.977 32.024 1.00 49.25 112 ALA A N 1
ATOM 881 C CA . ALA A 1 112 ? -15.907 -0.550 33.050 1.00 49.25 112 ALA A CA 1
ATOM 882 C C . ALA A 1 112 ? -16.007 -1.571 34.198 1.00 49.25 112 ALA A C 1
ATOM 884 O O . ALA A 1 112 ? -16.023 -1.181 35.369 1.00 49.25 112 ALA A O 1
ATOM 885 N N . GLU A 1 113 ? -15.989 -2.870 33.882 1.00 52.09 113 GLU A N 1
ATOM 886 C CA . GLU A 1 113 ? -15.953 -3.939 34.887 1.00 52.09 113 GLU A CA 1
ATOM 887 C C . GLU A 1 113 ? -14.597 -4.003 35.608 1.00 52.09 113 GLU A C 1
ATOM 889 O O . GLU A 1 113 ? -14.563 -4.077 36.840 1.00 52.09 113 GLU A O 1
ATOM 894 N N . SER A 1 114 ? -13.480 -3.863 34.884 1.00 54.22 114 SER A N 1
ATOM 895 C CA . SER A 1 114 ? -12.141 -3.823 35.497 1.00 54.22 114 SER A CA 1
ATOM 896 C C . SER A 1 114 ? -11.951 -2.635 36.450 1.00 54.22 114 SER A C 1
ATOM 898 O O . SER A 1 114 ? -11.331 -2.776 37.503 1.00 54.22 114 SER A O 1
ATOM 900 N N . ILE A 1 115 ? -12.499 -1.463 36.118 1.00 54.09 115 ILE A N 1
ATOM 901 C CA . ILE A 1 115 ? -12.431 -0.268 36.969 1.00 54.09 115 ILE A CA 1
ATOM 902 C C . ILE A 1 115 ? -13.374 -0.401 38.174 1.00 54.09 115 ILE A C 1
ATOM 904 O O . ILE A 1 115 ? -12.999 -0.023 39.283 1.00 54.09 115 ILE A O 1
ATOM 908 N N . SER A 1 116 ? -14.565 -0.987 38.007 1.00 55.38 116 SER A N 1
ATOM 909 C CA . SER A 1 116 ? -15.491 -1.231 39.123 1.00 55.38 116 SER A CA 1
ATOM 910 C C . SER A 1 116 ? -14.884 -2.167 40.179 1.00 55.38 116 SER A C 1
ATOM 912 O O . SER A 1 116 ? -14.956 -1.872 41.373 1.00 55.38 116 SER A O 1
ATOM 914 N N . GLY A 1 117 ? -14.169 -3.217 39.755 1.00 55.50 117 GLY A N 1
ATOM 915 C CA . GLY A 1 117 ? -13.444 -4.121 40.658 1.00 55.50 117 GLY A CA 1
ATOM 916 C C . GLY A 1 117 ? -12.270 -3.478 41.413 1.00 55.50 117 GLY A C 1
ATOM 917 O O . GLY A 1 117 ? -11.840 -4.004 42.436 1.00 55.50 117 GLY A O 1
ATOM 918 N N . LEU A 1 118 ? -11.769 -2.330 40.945 1.00 57.53 118 LEU A N 1
ATOM 919 C CA . LEU A 1 118 ? -10.700 -1.562 41.595 1.00 57.53 118 LEU A CA 1
ATOM 920 C C . LEU A 1 118 ? -11.217 -0.566 42.647 1.00 57.53 118 LEU A C 1
ATOM 922 O O . LEU A 1 118 ? -10.451 -0.174 43.526 1.00 57.53 118 LEU A O 1
ATOM 926 N N . PHE A 1 119 ? -12.492 -0.163 42.577 1.00 62.56 119 PHE A N 1
ATOM 927 C CA . PHE A 1 119 ? -13.082 0.846 43.469 1.00 62.56 119 PHE A CA 1
ATOM 928 C C . PHE A 1 119 ? -14.127 0.299 44.455 1.00 62.56 119 PHE A C 1
ATOM 930 O O . PHE A 1 119 ? -14.405 0.959 45.457 1.00 62.56 119 PHE A O 1
ATOM 937 N N . VAL A 1 120 ? -14.693 -0.893 44.229 1.00 57.62 120 VAL A N 1
ATOM 938 C CA . VAL A 1 120 ? -15.644 -1.513 45.166 1.00 57.62 120 VAL A CA 1
ATOM 939 C C . VAL A 1 120 ? -14.887 -2.313 46.232 1.00 57.62 120 VAL A C 1
ATOM 941 O O . VAL A 1 120 ? -14.669 -3.514 46.101 1.00 57.62 120 VAL A O 1
ATOM 944 N N . SER A 1 121 ? -14.528 -1.653 47.334 1.00 48.91 121 SER A N 1
ATOM 945 C CA . SER A 1 121 ? -14.490 -2.353 48.625 1.00 48.91 121 SER A CA 1
ATOM 946 C C . SER A 1 121 ? -15.935 -2.670 49.020 1.00 48.91 121 SER A C 1
ATOM 948 O O . SER A 1 121 ? -16.774 -1.765 48.939 1.00 48.91 121 SER A O 1
ATOM 950 N N . PRO A 1 122 ? -16.266 -3.903 49.448 1.00 46.62 122 PRO A N 1
ATOM 951 C CA . PRO A 1 122 ? -17.588 -4.169 49.997 1.00 46.62 122 PRO A CA 1
ATOM 952 C C . PRO A 1 122 ? -17.816 -3.228 51.192 1.00 46.62 122 PRO A C 1
ATOM 954 O O . PRO A 1 122 ? -16.880 -3.012 51.974 1.00 46.62 122 PRO A O 1
ATOM 957 N N . PRO A 1 123 ? -19.009 -2.621 51.334 1.00 47.44 123 PRO A N 1
ATOM 958 C CA . PRO A 1 123 ? -19.324 -1.876 52.543 1.00 47.44 123 PRO A CA 1
ATOM 959 C C . PRO A 1 123 ? -19.133 -2.813 53.747 1.00 47.44 123 PRO A C 1
ATOM 961 O O . PRO A 1 123 ? -19.458 -3.998 53.636 1.00 47.44 123 PRO A O 1
ATOM 964 N N . PRO A 1 124 ? -18.562 -2.333 54.866 1.00 42.75 124 PRO A N 1
ATOM 965 C CA . PRO A 1 124 ? -18.429 -3.154 56.060 1.00 42.75 124 PRO A CA 1
ATOM 966 C C . PRO A 1 124 ? -19.815 -3.667 56.451 1.00 42.75 124 PRO A C 1
ATOM 968 O O . PRO A 1 124 ? -20.760 -2.878 56.490 1.00 42.75 124 PRO A O 1
ATOM 971 N N . ASP A 1 125 ? -19.907 -4.982 56.682 1.00 44.84 125 ASP A N 1
ATOM 972 C CA . ASP A 1 125 ? -21.116 -5.671 57.131 1.00 44.84 125 ASP A CA 1
ATOM 973 C C . ASP A 1 125 ? -21.836 -4.828 58.185 1.00 44.84 125 ASP A C 1
ATOM 975 O O . ASP A 1 125 ? -21.285 -4.527 59.251 1.00 44.84 125 ASP A O 1
ATOM 979 N N . ASP A 1 126 ? -23.073 -4.456 57.861 1.00 43.00 126 ASP A N 1
ATOM 980 C CA . ASP A 1 126 ? -24.037 -3.901 58.796 1.00 43.00 126 ASP A CA 1
ATOM 981 C C . ASP A 1 126 ? -24.332 -4.988 59.833 1.00 43.00 126 ASP A C 1
ATOM 983 O O . ASP A 1 126 ? -25.213 -5.835 59.667 1.00 43.00 126 ASP A O 1
ATOM 987 N N . GLN A 1 127 ? -23.519 -5.026 60.892 1.00 43.16 127 GLN A N 1
ATOM 988 C CA . GLN A 1 127 ? -23.875 -5.749 62.097 1.00 43.16 127 GLN A CA 1
ATOM 989 C C . GLN A 1 127 ? -25.123 -5.079 62.653 1.00 43.16 127 GLN A C 1
ATOM 991 O O . GLN A 1 127 ? -25.057 -4.062 63.340 1.00 43.16 127 GLN A O 1
ATOM 996 N N . THR A 1 128 ? -26.256 -5.708 62.352 1.00 47.94 128 THR A N 1
ATOM 997 C CA . THR A 1 128 ? -27.516 -5.612 63.073 1.00 47.94 128 THR A CA 1
ATOM 998 C C . THR A 1 128 ? -27.261 -5.405 64.564 1.00 47.94 128 THR A C 1
ATOM 1000 O O . THR A 1 128 ? -26.954 -6.357 65.286 1.00 47.94 128 THR A O 1
ATOM 1003 N N . VAL A 1 129 ? -27.416 -4.171 65.037 1.00 50.88 129 VAL A N 1
ATOM 1004 C CA . VAL A 1 129 ? -27.636 -3.902 66.457 1.00 50.88 129 VAL A CA 1
ATOM 1005 C C . VAL A 1 129 ? -29.155 -3.816 66.627 1.00 50.88 129 VAL A C 1
ATOM 1007 O O . VAL A 1 129 ? -29.770 -2.899 66.077 1.00 50.88 129 VAL A O 1
ATOM 1010 N N . PRO A 1 130 ? -29.802 -4.793 67.285 1.00 41.97 130 PRO A N 1
ATOM 1011 C CA . PRO A 1 130 ? -31.246 -4.780 67.470 1.00 41.97 130 PRO A CA 1
ATOM 1012 C C . PRO A 1 130 ? -31.641 -3.610 68.379 1.00 41.97 130 PRO A C 1
ATOM 1014 O O . PRO A 1 130 ? -30.892 -3.220 69.275 1.00 41.97 130 PRO A O 1
ATOM 1017 N N . GLY A 1 131 ? -32.810 -3.029 68.105 1.00 39.88 131 GLY A N 1
ATOM 1018 C CA . GLY A 1 131 ? -33.296 -1.810 68.744 1.00 39.88 131 GLY A CA 1
ATOM 1019 C C . GLY A 1 131 ? -33.349 -1.859 70.275 1.00 39.88 131 GLY A C 1
ATOM 1020 O O . GLY A 1 131 ? -33.789 -2.854 70.838 1.00 39.88 131 GLY A O 1
ATOM 1021 N N . SER A 1 132 ? -32.893 -0.739 70.858 1.00 36.91 132 SER A N 1
ATOM 1022 C CA . SER A 1 132 ? -33.475 0.115 71.923 1.00 36.91 132 SER A CA 1
ATOM 1023 C C . SER A 1 132 ? -34.227 -0.510 73.118 1.00 36.91 132 SER A C 1
ATOM 1025 O O . SER A 1 132 ? -34.848 -1.555 72.993 1.00 36.91 132 SER A O 1
ATOM 1027 N N . PRO A 1 133 ? -34.550 0.336 74.113 1.00 49.03 133 PRO A N 1
ATOM 1028 C CA . PRO A 1 133 ? -33.754 0.909 75.202 1.00 49.03 133 PRO A CA 1
ATOM 1029 C C . PRO A 1 133 ? -33.721 0.034 76.473 1.00 49.03 133 PRO A C 1
ATOM 1031 O O . PRO A 1 133 ? -34.549 -0.894 76.602 1.00 49.03 133 PRO A O 1
#

Sequence (133 aa):
MFTVAVLREHLARLDQQKRDFGDGYHDDGLVFSGEDGRPIYPDTISERFNRLVDKAGLPLITLHGLRHSYATIALRSGVHPKIVSSRLGHATVAFILDTYSEDVPDLDRDPAESISGLFVSPPPDDQTVPGSP

Secondary structure (DSSP, 8-state):
-HHHHHHHHHHHHHHHHHHHHGGG---S--SSB-TTSPBPPHHHHHHHHHHHHHHTT-----HHHHHHHHHHHHHHTT--HHHHHHHHSS--HHHHHHHHSSS-TTTTHHHHHHHHHHH-PPPP---------

Radius of gyration: 27.42 Å; chains: 1; bounding box: 55×28×96 Å